Protein AF-A0A957BTL0-F1 (afdb_monomer)

Foldseek 3Di:
DDPVPCVVLVNDDQPPLLVVLVVCVVVPDDPVRVCVVPVVDDPVSNVVSVVVVVVNVVSVVVVVVVVVVVVVVVVQVVLCVQQVCEPPDQDPVLVVVLVVCVVVVHDLVVNCNVNSYQSLVSLVVCVVVVVDDPVRSVVCCVSVPPPPDDDD

Mean predicted aligned error: 8.82 Å

Secondary structure (DSSP, 8-state):
--TTTTGGGT-PPPPHHHHHHHHHHHTT--HHHHHHH-TT--HHHHHHHHHHHHHHHHHHHHHHHHHHHHHHHHHHHHHHHH-TTTTSPPPHHHHHHHHHHHHTT--HHHHHHHHTS-HHHHHHHHHHTTSS-HHHHHHTGGGTTTS--S--

Structure (mmCIF, N/CA/C/O backbone):
data_AF-A0A957BTL0-F1
#
_entry.id   AF-A0A957BTL0-F1
#
loop_
_atom_site.group_PDB
_atom_site.id
_atom_site.type_symbol
_atom_site.label_atom_id
_atom_site.label_alt_id
_atom_site.label_comp_id
_atom_site.label_asym_id
_atom_site.label_entity_id
_atom_site.label_seq_id
_atom_site.pdbx_PDB_ins_code
_atom_site.Cartn_x
_atom_site.Cartn_y
_atom_site.Cartn_z
_atom_site.occupancy
_atom_site.B_iso_or_equiv
_atom_site.auth_seq_id
_atom_site.auth_comp_id
_atom_site.auth_asym_id
_atom_site.auth_atom_id
_atom_site.pdbx_PDB_model_num
ATOM 1 N N . MET A 1 1 ? 2.524 18.532 -16.995 1.00 48.28 1 MET A N 1
ATOM 2 C CA . MET A 1 1 ? 3.672 18.206 -16.119 1.00 48.28 1 MET A CA 1
ATOM 3 C C . MET A 1 1 ? 4.893 18.892 -16.711 1.00 48.28 1 MET A C 1
ATOM 5 O O . MET A 1 1 ? 5.103 18.736 -17.908 1.00 48.28 1 MET A O 1
ATOM 9 N N . LYS A 1 2 ? 5.602 19.747 -15.968 1.00 53.59 2 LYS A N 1
ATOM 10 C CA . LYS A 1 2 ? 6.727 20.518 -16.529 1.00 53.59 2 LYS A CA 1
ATOM 11 C C . LYS A 1 2 ? 7.989 19.649 -16.534 1.00 53.59 2 LYS A C 1
ATOM 13 O O . LYS A 1 2 ? 8.149 18.781 -15.681 1.00 53.59 2 LYS A O 1
ATOM 18 N N . SER A 1 3 ? 8.929 19.919 -17.444 1.00 53.78 3 SER A N 1
ATOM 19 C CA . SER A 1 3 ? 10.235 19.232 -17.497 1.00 53.78 3 SER A CA 1
ATOM 20 C C . SER A 1 3 ? 11.098 19.425 -16.230 1.00 53.78 3 SER A C 1
ATOM 22 O O . SER A 1 3 ? 12.189 18.884 -16.124 1.00 53.78 3 SER A O 1
ATOM 24 N N . SER A 1 4 ? 10.654 20.218 -15.259 1.00 57.31 4 SER A N 1
ATOM 25 C CA . SER A 1 4 ? 11.304 20.382 -13.956 1.00 57.31 4 SER A CA 1
ATOM 26 C C . SER A 1 4 ? 10.897 19.320 -12.932 1.00 57.31 4 SER A C 1
ATOM 28 O O . SER A 1 4 ? 11.546 19.189 -11.895 1.00 57.31 4 SER A O 1
ATOM 30 N N . ASP A 1 5 ? 9.800 18.603 -13.179 1.00 65.75 5 ASP A N 1
ATOM 31 C CA . ASP A 1 5 ? 9.125 17.822 -12.141 1.00 65.75 5 ASP A CA 1
ATOM 32 C C . ASP A 1 5 ? 9.721 16.412 -11.999 1.00 65.75 5 ASP A C 1
ATOM 34 O O . ASP A 1 5 ? 9.711 15.847 -10.909 1.00 65.75 5 ASP A O 1
ATOM 38 N N . TRP A 1 6 ? 10.327 15.876 -13.063 1.00 63.94 6 TRP A N 1
ATOM 39 C CA . TRP A 1 6 ? 10.971 14.557 -13.065 1.00 63.94 6 TRP A CA 1
ATOM 40 C C . TRP A 1 6 ? 12.305 14.529 -12.301 1.00 63.94 6 TRP A C 1
ATOM 42 O O . TRP A 1 6 ? 12.579 13.560 -11.594 1.00 63.94 6 TRP A O 1
ATOM 52 N N . ARG A 1 7 ? 13.072 15.634 -12.317 1.00 63.34 7 ARG A N 1
ATOM 53 C CA . ARG A 1 7 ? 14.325 15.773 -11.541 1.00 63.34 7 ARG A CA 1
ATOM 54 C C . ARG A 1 7 ? 14.097 15.637 -10.042 1.00 63.34 7 ARG A C 1
ATOM 56 O O . ARG A 1 7 ? 14.888 15.020 -9.341 1.00 63.34 7 ARG A O 1
ATOM 63 N N . LYS A 1 8 ? 12.980 16.175 -9.545 1.00 66.81 8 LYS A N 1
ATOM 64 C CA . LYS A 1 8 ? 12.604 16.090 -8.124 1.00 66.81 8 LYS A CA 1
ATOM 65 C C . LYS A 1 8 ? 12.270 14.665 -7.681 1.00 66.81 8 LYS A C 1
ATOM 67 O O . LYS A 1 8 ? 12.294 14.386 -6.490 1.00 66.81 8 LYS A O 1
ATOM 72 N N . LEU A 1 9 ? 11.956 13.785 -8.631 1.00 65.00 9 LEU A N 1
ATOM 73 C CA . LEU A 1 9 ? 11.649 12.375 -8.399 1.00 65.00 9 LEU A CA 1
ATOM 74 C C . LEU A 1 9 ? 12.854 11.460 -8.676 1.00 65.00 9 LEU A C 1
ATOM 76 O O . LEU A 1 9 ? 12.703 10.244 -8.632 1.00 65.00 9 LEU A O 1
ATOM 80 N N . GLY A 1 10 ? 14.033 12.018 -8.992 1.00 66.75 10 GLY A N 1
ATOM 81 C CA . GLY A 1 10 ? 15.222 11.237 -9.360 1.00 66.75 10 GLY A CA 1
ATOM 82 C C . GLY A 1 10 ? 15.060 10.438 -10.661 1.00 66.75 10 GLY A C 1
ATOM 83 O O . GLY A 1 10 ? 15.827 9.511 -10.927 1.00 66.75 10 GLY A O 1
ATOM 84 N N . LEU A 1 11 ? 14.047 10.774 -11.462 1.00 69.69 11 LEU A N 1
ATOM 85 C CA . LEU A 1 11 ? 13.773 10.157 -12.751 1.00 69.69 11 LEU A CA 1
ATOM 86 C C . LEU A 1 11 ? 14.417 11.013 -13.834 1.00 69.69 11 LEU A C 1
ATOM 88 O O . LEU A 1 11 ? 13.775 11.897 -14.391 1.00 69.69 11 LEU A O 1
ATOM 92 N N . GLU A 1 12 ? 15.691 10.772 -14.118 1.00 76.00 12 GLU A N 1
ATOM 93 C CA . GLU A 1 12 ? 16.321 11.359 -15.299 1.00 76.00 12 GLU A CA 1
ATOM 94 C C . GLU A 1 12 ? 15.679 10.765 -16.566 1.00 76.00 12 GLU A C 1
ATOM 96 O O . GLU A 1 12 ? 15.410 9.557 -16.609 1.00 76.00 12 GLU A O 1
ATOM 101 N N . PRO A 1 13 ? 15.400 11.578 -17.600 1.00 80.50 13 PRO A N 1
ATOM 102 C CA . PRO A 1 13 ? 14.915 11.071 -18.867 1.00 80.50 13 PRO A CA 1
ATOM 103 C C . PRO A 1 13 ? 15.952 10.114 -19.442 1.00 80.50 13 PRO A C 1
ATOM 105 O O . PRO A 1 13 ? 17.161 10.323 -19.311 1.00 80.50 13 PRO A O 1
ATOM 108 N N . LEU A 1 14 ? 15.469 9.070 -20.113 1.00 87.62 14 LEU A N 1
ATOM 109 C CA . LEU A 1 14 ? 16.355 8.183 -20.850 1.00 87.62 14 LEU A CA 1
ATOM 110 C C . LEU A 1 14 ? 17.181 9.004 -21.854 1.00 87.62 14 LEU A C 1
ATOM 112 O O . LEU A 1 14 ? 16.648 9.938 -22.465 1.00 87.62 14 LEU A O 1
ATOM 116 N N . PRO A 1 15 ? 18.461 8.654 -22.066 1.00 92.56 15 PRO A N 1
ATOM 117 C CA . PRO A 1 15 ? 19.281 9.276 -23.092 1.00 92.56 15 PRO A CA 1
ATOM 118 C C . PRO A 1 15 ? 18.578 9.265 -24.450 1.00 92.56 15 PRO A C 1
ATOM 120 O O . PRO A 1 15 ? 17.928 8.284 -24.818 1.00 92.56 15 PRO A O 1
ATOM 123 N N . SER A 1 16 ? 18.768 10.322 -25.243 1.00 92.19 16 SER A N 1
ATOM 124 C CA . SER A 1 16 ? 18.113 10.470 -26.552 1.00 92.19 16 SER A CA 1
ATOM 125 C C . SER A 1 16 ? 18.343 9.266 -27.475 1.00 92.19 16 SER A C 1
ATOM 127 O O . SER A 1 16 ? 17.440 8.874 -28.210 1.00 92.19 16 SER A O 1
ATOM 129 N N . LYS A 1 17 ? 19.526 8.637 -27.399 1.00 94.62 17 LYS A N 1
ATOM 130 C CA . LYS A 1 17 ? 19.861 7.410 -28.143 1.00 94.62 17 LYS A CA 1
ATOM 131 C C . LYS A 1 17 ? 18.995 6.221 -27.711 1.00 94.62 17 LYS A C 1
ATOM 133 O O . LYS A 1 17 ? 18.432 5.543 -28.563 1.00 94.62 17 LYS A O 1
ATOM 138 N N . THR A 1 18 ? 18.842 6.010 -26.405 1.00 95.56 18 THR A N 1
ATOM 139 C CA . THR A 1 18 ? 17.991 4.959 -25.826 1.00 95.56 18 THR A CA 1
ATOM 140 C C . THR A 1 18 ? 16.536 5.136 -26.249 1.00 95.56 18 THR A C 1
ATOM 142 O O . THR A 1 18 ? 15.916 4.184 -26.713 1.00 95.56 18 THR A O 1
ATOM 145 N N . LEU A 1 19 ? 16.005 6.362 -26.173 1.00 94.44 19 LEU A N 1
ATOM 146 C CA . LEU A 1 19 ? 14.642 6.666 -26.625 1.00 94.44 19 LEU A CA 1
ATOM 147 C C . LEU A 1 19 ? 14.450 6.390 -28.118 1.00 94.44 19 LEU A C 1
ATOM 149 O O . LEU A 1 19 ? 13.439 5.811 -28.508 1.00 94.44 19 LEU A O 1
ATOM 153 N N . ALA A 1 20 ? 15.417 6.784 -28.948 1.00 96.12 20 ALA A N 1
ATOM 154 C CA . ALA A 1 20 ? 15.344 6.563 -30.386 1.00 96.12 20 ALA A CA 1
ATOM 155 C C . ALA A 1 20 ? 15.369 5.066 -30.740 1.00 96.12 20 ALA A C 1
ATOM 157 O O . ALA A 1 20 ? 14.567 4.629 -31.561 1.00 96.12 20 ALA A O 1
ATOM 158 N N . ILE A 1 21 ? 16.224 4.275 -30.082 1.00 96.38 21 ILE A N 1
ATOM 159 C CA . ILE A 1 21 ? 16.263 2.815 -30.254 1.00 96.38 21 ILE A CA 1
ATOM 160 C C . ILE A 1 21 ? 14.932 2.182 -29.829 1.00 96.38 21 ILE A C 1
ATOM 162 O O . ILE A 1 21 ? 14.346 1.424 -30.597 1.00 96.38 21 ILE A O 1
ATOM 166 N N . MET A 1 22 ? 14.422 2.516 -28.639 1.00 96.56 22 MET A N 1
ATOM 167 C CA . MET A 1 22 ? 13.165 1.949 -28.131 1.00 96.56 22 MET A CA 1
ATOM 168 C C . MET A 1 22 ? 11.969 2.296 -29.010 1.00 96.56 22 MET A C 1
ATOM 170 O O . MET A 1 22 ? 11.083 1.466 -29.202 1.00 96.56 22 MET A O 1
ATOM 174 N N . ARG A 1 23 ? 11.964 3.501 -29.586 1.00 96.62 23 ARG A N 1
ATOM 175 C CA . ARG A 1 23 ? 10.937 3.915 -30.535 1.00 96.62 23 ARG A CA 1
ATOM 176 C C . ARG A 1 23 ? 10.950 3.049 -31.794 1.00 96.62 23 ARG A C 1
ATOM 178 O O . ARG A 1 23 ? 9.901 2.528 -32.152 1.00 96.62 23 ARG A O 1
ATOM 185 N N . LEU A 1 24 ? 12.114 2.836 -32.409 1.00 96.94 24 LEU A N 1
ATOM 186 C CA . LEU A 1 24 ? 12.221 1.973 -33.592 1.00 96.94 24 LEU A CA 1
ATOM 187 C C . LEU A 1 24 ? 11.773 0.537 -33.287 1.00 96.94 24 LEU A C 1
ATOM 189 O O . LEU A 1 24 ? 11.020 -0.044 -34.061 1.00 96.94 24 LEU A O 1
ATOM 193 N N . ILE A 1 25 ? 12.156 -0.007 -32.125 1.00 96.50 25 ILE A N 1
ATOM 194 C CA . ILE A 1 25 ? 11.686 -1.329 -31.683 1.00 96.50 25 ILE A CA 1
ATOM 195 C C . ILE A 1 25 ? 10.153 -1.348 -31.568 1.00 96.50 25 ILE A C 1
ATOM 197 O O . ILE A 1 25 ? 9.513 -2.272 -32.060 1.00 96.50 25 ILE A O 1
ATOM 201 N N . SER A 1 26 ? 9.543 -0.320 -30.964 1.00 96.88 26 SER A N 1
ATOM 202 C CA . SER A 1 26 ? 8.079 -0.229 -30.828 1.00 96.88 26 SER A CA 1
ATOM 203 C C . SER A 1 26 ? 7.339 -0.078 -32.162 1.00 96.88 26 SER A C 1
ATOM 205 O O . SER A 1 26 ? 6.184 -0.478 -32.271 1.00 96.88 26 SER A O 1
ATOM 207 N N . GLU A 1 27 ? 8.011 0.469 -33.176 1.00 97.19 27 GLU A N 1
ATOM 208 C CA . GLU A 1 27 ? 7.512 0.607 -34.548 1.00 97.19 27 GLU A CA 1
ATOM 209 C C . GLU A 1 27 ? 7.700 -0.689 -35.369 1.00 97.19 27 GLU A C 1
ATOM 211 O O . GLU A 1 27 ? 7.295 -0.749 -36.527 1.00 97.19 27 GLU A O 1
ATOM 216 N N . GLY A 1 28 ? 8.268 -1.742 -34.766 1.00 97.00 28 GLY A N 1
ATOM 217 C CA . GLY A 1 28 ? 8.413 -3.070 -35.364 1.00 97.00 28 GLY A CA 1
ATOM 218 C C . GLY A 1 28 ? 9.746 -3.317 -36.072 1.00 97.00 28 GLY A C 1
ATOM 219 O O . GLY A 1 28 ? 9.900 -4.359 -36.706 1.00 97.00 28 GLY A O 1
ATOM 220 N N . PHE A 1 29 ? 10.716 -2.402 -35.968 1.00 97.19 29 PHE A N 1
ATOM 221 C CA . PHE A 1 29 ? 12.037 -2.604 -36.562 1.00 97.19 29 PHE A CA 1
ATOM 222 C C . PHE A 1 29 ? 12.793 -3.721 -35.837 1.00 97.19 29 PHE A C 1
ATOM 224 O O . PHE A 1 29 ? 12.906 -3.722 -34.606 1.00 97.19 29 PHE A O 1
ATOM 231 N N . SER A 1 30 ? 13.376 -4.644 -36.606 1.00 97.00 30 SER A N 1
ATOM 232 C CA . SER A 1 30 ? 14.303 -5.634 -36.061 1.00 97.00 30 SER A CA 1
ATOM 233 C C . SER A 1 30 ? 15.645 -4.989 -35.699 1.00 97.00 30 SER A C 1
ATOM 235 O O . SER A 1 30 ? 15.981 -3.891 -36.147 1.00 97.00 30 SER A O 1
ATOM 237 N N . TYR A 1 31 ? 16.470 -5.681 -34.912 1.00 95.31 31 TYR A N 1
ATOM 238 C CA . TYR A 1 31 ? 17.792 -5.160 -34.544 1.00 95.31 31 TYR A CA 1
ATOM 239 C C . TYR A 1 31 ? 18.694 -4.958 -35.767 1.00 95.31 31 TYR A C 1
ATOM 241 O O . TYR A 1 31 ? 19.445 -3.986 -35.822 1.00 95.31 31 TYR A O 1
ATOM 249 N N . THR A 1 32 ? 18.576 -5.836 -36.765 1.00 95.88 32 THR A N 1
ATOM 250 C CA . THR A 1 32 ? 19.268 -5.695 -38.049 1.00 95.88 32 THR A CA 1
ATOM 251 C C . THR A 1 32 ? 18.801 -4.458 -38.808 1.00 95.88 32 THR A C 1
ATOM 253 O O . THR A 1 32 ? 19.643 -3.716 -39.307 1.00 95.88 32 THR A O 1
ATOM 256 N N . ASP A 1 33 ? 17.495 -4.170 -38.834 1.00 96.50 33 ASP A N 1
ATOM 257 C CA . ASP A 1 33 ? 16.968 -2.977 -39.511 1.00 96.50 33 ASP A CA 1
ATOM 258 C C . ASP A 1 33 ? 17.465 -1.695 -38.843 1.00 96.50 33 ASP A C 1
ATOM 260 O O . ASP A 1 33 ? 17.857 -0.749 -39.523 1.00 96.50 33 ASP A O 1
ATOM 264 N N . ILE A 1 34 ? 17.507 -1.678 -37.508 1.00 96.06 34 ILE A N 1
ATOM 265 C CA . ILE A 1 34 ? 17.992 -0.534 -36.726 1.00 96.06 34 ILE A CA 1
ATOM 266 C C . ILE A 1 34 ? 19.465 -0.246 -37.034 1.00 96.06 34 ILE A C 1
ATOM 268 O O . ILE A 1 34 ? 19.823 0.911 -37.257 1.00 96.06 34 ILE A O 1
ATOM 272 N N . ILE A 1 35 ? 20.312 -1.278 -37.068 1.00 96.19 35 ILE A N 1
ATOM 273 C CA . ILE A 1 35 ? 21.747 -1.131 -37.356 1.00 96.19 35 ILE A CA 1
ATOM 274 C C . ILE A 1 35 ? 21.967 -0.723 -38.815 1.00 96.19 35 ILE A C 1
ATOM 276 O O . ILE A 1 35 ? 22.775 0.160 -39.084 1.00 96.19 35 ILE A O 1
ATOM 280 N N . ASN A 1 36 ? 21.210 -1.287 -39.757 1.00 95.88 36 ASN A N 1
ATOM 281 C CA . ASN A 1 36 ? 21.298 -0.895 -41.165 1.00 95.88 36 ASN A CA 1
ATOM 282 C C . ASN A 1 36 ? 20.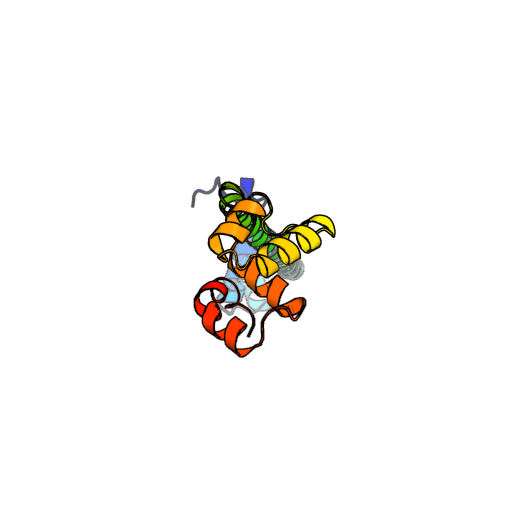850 0.560 -41.380 1.00 95.88 36 ASN A C 1
ATOM 284 O O . ASN A 1 36 ? 21.476 1.302 -42.134 1.00 95.88 36 ASN A O 1
ATOM 288 N N . TYR A 1 37 ? 19.792 0.990 -40.689 1.00 94.00 37 TYR A N 1
ATOM 289 C CA 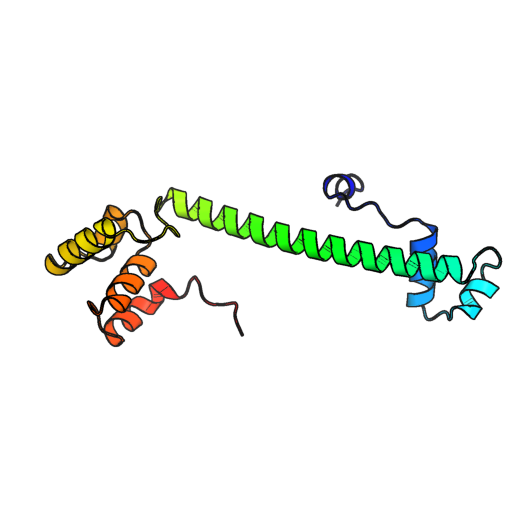. TYR A 1 37 ? 19.276 2.357 -40.753 1.00 94.00 37 TYR A CA 1
ATOM 290 C C . TYR A 1 37 ? 20.199 3.376 -40.057 1.00 94.00 37 TYR A C 1
ATOM 292 O O . TYR A 1 37 ? 20.286 4.537 -40.471 1.00 94.00 37 TYR A O 1
ATOM 300 N N . ARG A 1 38 ? 20.906 2.959 -38.998 1.00 93.81 38 ARG A N 1
ATOM 301 C CA . ARG A 1 38 ? 21.886 3.764 -38.249 1.00 93.81 38 ARG A CA 1
ATOM 302 C C . ARG A 1 38 ? 23.183 2.970 -38.034 1.00 93.81 38 ARG A C 1
ATOM 304 O O . ARG A 1 38 ? 23.389 2.454 -36.936 1.00 93.81 38 ARG A O 1
ATOM 311 N N . PRO A 1 39 ? 24.097 2.933 -39.024 1.00 93.31 39 PRO A N 1
ATOM 312 C CA . PRO A 1 39 ? 25.321 2.119 -38.959 1.00 93.31 39 PRO A CA 1
ATOM 313 C C . PRO A 1 39 ? 26.268 2.465 -37.804 1.00 93.31 39 PRO A C 1
ATOM 315 O O . PRO A 1 39 ? 27.096 1.654 -37.405 1.00 93.31 39 PRO A O 1
ATOM 318 N N . GLN A 1 40 ? 26.153 3.673 -37.246 1.00 95.19 40 GLN A N 1
ATOM 319 C CA . GLN A 1 40 ? 26.894 4.097 -36.058 1.00 95.19 40 GLN A CA 1
ATOM 320 C C . GLN A 1 40 ? 26.353 3.502 -34.746 1.00 95.19 40 GLN A C 1
ATOM 322 O O . GLN A 1 40 ? 26.908 3.760 -33.676 1.00 95.19 40 GLN A O 1
ATOM 327 N N . TRP A 1 41 ? 25.226 2.790 -34.786 1.00 96.38 41 TRP A N 1
ATOM 328 C CA . TRP A 1 41 ? 24.668 2.078 -33.644 1.00 96.38 41 TRP A CA 1
ATOM 329 C C . TRP A 1 41 ? 25.024 0.604 -33.723 1.00 96.38 41 TRP A C 1
ATOM 331 O O . TRP A 1 41 ? 25.062 -0.006 -34.786 1.00 96.38 41 TRP A O 1
ATOM 341 N N . THR A 1 42 ? 25.275 0.029 -32.558 1.00 97.19 42 THR A N 1
ATOM 342 C CA . THR A 1 42 ? 25.707 -1.356 -32.412 1.00 97.19 42 THR A CA 1
ATOM 343 C C . THR A 1 42 ? 24.664 -2.168 -31.653 1.00 97.19 42 THR A C 1
ATOM 345 O O . THR A 1 42 ? 23.826 -1.625 -30.931 1.00 97.19 42 THR A O 1
ATOM 348 N N . TYR A 1 43 ? 24.763 -3.496 -31.722 1.00 96.44 43 TYR A N 1
ATOM 349 C CA . TYR A 1 43 ? 23.992 -4.374 -30.837 1.00 96.44 43 TYR A CA 1
ATOM 350 C C . TYR A 1 43 ? 24.218 -4.056 -29.352 1.00 96.44 43 TYR A C 1
ATOM 352 O O . TYR A 1 43 ? 23.286 -4.160 -28.556 1.00 96.44 43 TYR A O 1
ATOM 360 N N . ALA A 1 44 ? 25.430 -3.628 -28.976 1.00 96.88 44 ALA A N 1
ATOM 361 C CA . ALA A 1 44 ? 25.726 -3.210 -27.610 1.00 96.88 44 ALA A CA 1
ATOM 362 C C . ALA A 1 44 ? 24.900 -1.982 -27.204 1.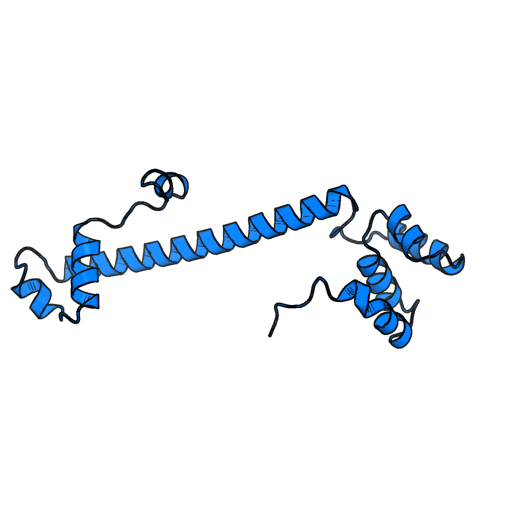00 96.88 44 ALA A C 1
ATOM 364 O O . ALA A 1 44 ? 24.406 -1.925 -26.084 1.00 96.88 44 ALA A O 1
ATOM 365 N N . ASP A 1 45 ? 24.675 -1.037 -28.116 1.00 96.56 45 ASP A N 1
ATOM 366 C CA . ASP A 1 45 ? 23.815 0.117 -27.851 1.00 96.56 45 ASP A CA 1
ATOM 367 C C . ASP A 1 45 ? 22.353 -0.273 -27.658 1.00 96.56 45 ASP A C 1
ATOM 369 O O . ASP A 1 45 ? 21.691 0.261 -26.771 1.00 96.56 45 ASP A O 1
ATOM 373 N N . ILE A 1 46 ? 21.858 -1.214 -28.467 1.00 96.19 46 ILE A N 1
ATOM 374 C CA . ILE A 1 46 ? 20.490 -1.730 -28.349 1.00 96.19 46 ILE A CA 1
ATOM 375 C C . ILE A 1 46 ? 20.310 -2.445 -27.008 1.00 96.19 46 ILE A C 1
ATOM 377 O O . ILE A 1 46 ? 19.334 -2.195 -26.298 1.00 96.19 46 ILE A O 1
ATOM 381 N N . ARG A 1 47 ? 21.283 -3.275 -26.616 1.00 97.38 47 ARG A N 1
ATOM 382 C CA . ARG A 1 47 ? 21.279 -3.947 -25.313 1.00 97.38 47 ARG A CA 1
ATOM 383 C C . ARG A 1 47 ? 21.326 -2.943 -24.161 1.00 97.38 47 ARG A C 1
ATOM 385 O O . ARG A 1 47 ? 20.475 -2.997 -23.281 1.00 97.38 47 ARG A O 1
ATOM 392 N N . ASN A 1 48 ? 22.255 -1.988 -24.203 1.00 96.75 48 ASN A N 1
ATOM 393 C CA . ASN A 1 48 ? 22.384 -0.951 -23.177 1.00 96.75 48 ASN A CA 1
ATOM 394 C C . ASN A 1 48 ? 21.107 -0.102 -23.071 1.00 96.75 48 ASN A C 1
ATOM 396 O O . ASN A 1 48 ? 20.717 0.296 -21.975 1.00 96.75 48 ASN A O 1
ATOM 400 N N . ALA A 1 49 ? 20.440 0.174 -24.195 1.00 96.19 49 ALA A N 1
ATOM 401 C CA . ALA A 1 49 ? 19.152 0.851 -24.199 1.00 96.19 49 ALA A CA 1
ATOM 402 C C . ALA A 1 49 ? 18.091 0.024 -23.452 1.00 96.19 49 ALA A C 1
ATOM 404 O O . ALA A 1 49 ? 17.365 0.573 -22.624 1.00 96.19 49 ALA A O 1
ATOM 405 N N . ALA A 1 50 ? 18.012 -1.286 -23.708 1.00 95.94 50 ALA A N 1
ATOM 406 C CA . ALA A 1 50 ? 17.064 -2.174 -23.032 1.00 95.94 50 ALA A CA 1
ATOM 407 C C . ALA A 1 50 ? 17.339 -2.266 -21.522 1.00 95.94 50 ALA A C 1
ATOM 409 O O . ALA A 1 50 ? 16.416 -2.136 -20.719 1.00 95.94 50 ALA A O 1
ATOM 410 N N . GLU A 1 51 ? 18.607 -2.402 -21.128 1.00 95.56 51 GLU A N 1
ATOM 411 C CA . GLU A 1 51 ? 19.030 -2.405 -19.721 1.00 95.56 51 GLU A CA 1
ATOM 412 C C . GLU A 1 51 ? 18.601 -1.115 -19.000 1.00 95.56 51 GLU A C 1
ATOM 414 O O . GLU A 1 51 ? 18.033 -1.165 -17.909 1.00 95.56 51 GLU A O 1
ATOM 419 N N . GLN A 1 52 ? 18.785 0.049 -19.630 1.00 93.81 52 GLN A N 1
ATOM 420 C CA . GLN A 1 52 ? 18.354 1.329 -19.058 1.00 93.81 52 GLN A CA 1
ATOM 421 C C . GLN A 1 52 ? 16.835 1.414 -18.864 1.00 93.81 52 GLN A C 1
ATOM 423 O O . GLN A 1 52 ? 16.376 1.979 -17.869 1.00 93.81 52 GLN A O 1
ATOM 428 N N . VAL A 1 53 ? 16.047 0.853 -19.786 1.00 93.81 53 VAL A N 1
ATOM 429 C CA . VAL A 1 53 ? 14.581 0.807 -19.661 1.00 93.81 53 VAL A CA 1
ATOM 430 C C . VAL A 1 53 ? 14.153 -0.090 -18.502 1.00 93.81 53 VAL A C 1
ATOM 432 O O . VAL A 1 53 ? 13.256 0.292 -17.751 1.00 93.81 53 VAL A O 1
ATOM 435 N N . ILE A 1 54 ? 14.806 -1.239 -18.314 1.00 94.12 54 ILE A N 1
ATOM 436 C CA . ILE A 1 54 ? 14.530 -2.142 -17.185 1.00 94.12 54 ILE A CA 1
ATOM 437 C C . ILE A 1 54 ? 14.786 -1.420 -15.859 1.00 94.12 54 ILE A C 1
ATOM 439 O O . ILE A 1 54 ? 13.889 -1.349 -15.019 1.00 94.12 54 ILE A O 1
ATOM 443 N N . VAL A 1 55 ? 15.959 -0.795 -15.711 1.00 91.50 55 VAL A N 1
ATOM 444 C CA . VAL A 1 55 ? 16.312 -0.026 -14.505 1.00 91.50 55 VAL A CA 1
ATOM 445 C C . VAL A 1 55 ? 15.311 1.105 -14.250 1.00 91.50 55 VAL A C 1
ATOM 447 O O . VAL A 1 55 ? 14.913 1.351 -13.110 1.00 91.50 55 VAL A O 1
ATOM 450 N N . LEU A 1 56 ? 14.872 1.807 -15.299 1.00 90.12 56 LEU A N 1
ATOM 451 C CA . LEU A 1 56 ? 13.858 2.850 -15.163 1.00 90.12 56 LEU A CA 1
ATOM 452 C C . LEU A 1 56 ? 12.515 2.281 -14.681 1.00 90.12 56 LEU A C 1
ATOM 454 O O . LEU A 1 56 ? 11.882 2.876 -13.808 1.00 90.12 56 LEU A O 1
ATOM 458 N N . ASN A 1 57 ? 12.087 1.137 -15.215 1.00 91.62 57 ASN A N 1
ATOM 459 C CA . ASN A 1 57 ? 10.840 0.489 -14.817 1.00 91.62 57 ASN A CA 1
ATOM 460 C C . ASN A 1 57 ? 10.858 0.066 -13.338 1.00 91.62 57 ASN A C 1
ATOM 462 O O . ASN A 1 57 ? 9.894 0.311 -12.612 1.00 91.62 57 ASN A O 1
ATOM 466 N N . GLU A 1 58 ? 11.974 -0.488 -12.862 1.00 91.75 58 GLU A N 1
ATOM 467 C CA . GLU A 1 58 ? 12.162 -0.831 -11.446 1.00 91.75 58 GLU A CA 1
ATOM 468 C C . GLU A 1 58 ? 12.076 0.405 -10.539 1.00 91.75 58 GLU A C 1
ATOM 470 O O . GLU A 1 58 ? 11.396 0.389 -9.509 1.00 91.75 58 GLU A O 1
ATOM 475 N N . ARG A 1 59 ? 12.696 1.521 -10.947 1.00 89.75 59 ARG A N 1
ATOM 476 C CA . ARG A 1 59 ? 12.593 2.797 -10.219 1.00 89.75 59 ARG A CA 1
ATOM 477 C C . ARG A 1 59 ? 11.161 3.317 -10.177 1.00 89.75 59 ARG A C 1
ATOM 479 O O . ARG A 1 59 ? 10.704 3.749 -9.120 1.00 89.75 59 ARG A O 1
ATOM 486 N N . ILE A 1 60 ? 10.443 3.260 -11.299 1.00 89.06 60 ILE A N 1
ATOM 487 C CA . ILE A 1 60 ? 9.033 3.664 -11.361 1.00 89.06 60 ILE A CA 1
ATOM 488 C C . ILE A 1 60 ? 8.196 2.818 -10.397 1.00 89.06 60 ILE A C 1
ATOM 490 O O . ILE A 1 60 ? 7.415 3.382 -9.630 1.00 89.06 60 ILE A O 1
ATOM 494 N N . ALA A 1 61 ? 8.390 1.497 -10.378 1.00 90.06 61 ALA A N 1
ATOM 495 C CA . ALA A 1 61 ? 7.690 0.607 -9.456 1.00 90.06 61 ALA A CA 1
ATOM 496 C C . ALA A 1 61 ? 7.963 0.964 -7.981 1.00 90.06 61 ALA A C 1
ATOM 498 O O . ALA A 1 61 ? 7.026 1.040 -7.181 1.00 90.06 61 ALA A O 1
ATOM 499 N N . SER A 1 62 ? 9.216 1.267 -7.622 1.00 90.19 62 SER A N 1
ATOM 500 C CA . SER A 1 62 ? 9.570 1.721 -6.268 1.00 90.19 62 SER A CA 1
ATOM 501 C C . SER A 1 62 ? 8.872 3.034 -5.900 1.00 90.19 62 SER A C 1
ATOM 503 O O . SER A 1 62 ? 8.254 3.136 -4.841 1.00 90.19 62 SER A O 1
ATOM 505 N N . ILE A 1 63 ? 8.904 4.030 -6.789 1.00 90.25 63 ILE A N 1
ATOM 506 C CA . ILE A 1 63 ? 8.253 5.329 -6.555 1.00 90.25 63 ILE A CA 1
ATOM 507 C C . ILE A 1 63 ? 6.740 5.155 -6.394 1.00 90.25 63 ILE A C 1
ATOM 509 O O . ILE A 1 63 ? 6.129 5.776 -5.525 1.00 90.25 63 ILE A O 1
ATOM 513 N N . GLN A 1 64 ? 6.117 4.295 -7.201 1.00 89.31 64 GLN A N 1
ATOM 514 C CA . GLN A 1 64 ? 4.693 3.989 -7.075 1.00 89.31 64 GLN A CA 1
ATOM 515 C C . GLN A 1 64 ? 4.368 3.365 -5.713 1.00 89.31 64 GLN A C 1
ATOM 517 O O . GLN A 1 64 ? 3.388 3.769 -5.078 1.00 89.31 64 GLN A O 1
ATOM 522 N N . ALA A 1 65 ? 5.198 2.438 -5.228 1.00 91.44 65 ALA A N 1
ATOM 523 C CA . ALA A 1 65 ? 5.042 1.857 -3.898 1.00 91.44 65 ALA A CA 1
ATOM 524 C C . ALA A 1 65 ? 5.137 2.926 -2.793 1.00 91.44 65 ALA A C 1
ATOM 526 O O . ALA A 1 65 ? 4.297 2.959 -1.885 1.00 91.44 65 ALA A O 1
ATOM 527 N N . ASP A 1 66 ? 6.091 3.852 -2.905 1.00 91.56 66 ASP A N 1
ATOM 528 C CA . ASP A 1 66 ? 6.255 4.953 -1.953 1.00 91.56 66 ASP A CA 1
ATOM 529 C C . ASP A 1 66 ? 5.081 5.937 -1.982 1.00 91.56 66 ASP A C 1
ATOM 531 O O . ASP A 1 66 ? 4.576 6.323 -0.925 1.00 91.56 66 ASP A O 1
ATOM 535 N N . ILE A 1 67 ? 4.570 6.293 -3.164 1.00 90.62 67 ILE A N 1
ATOM 536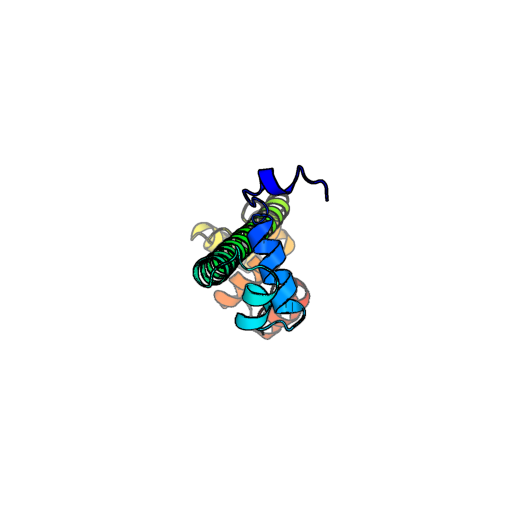 C CA . ILE A 1 67 ? 3.378 7.143 -3.306 1.00 90.62 67 ILE A CA 1
ATOM 537 C C . ILE A 1 67 ? 2.183 6.513 -2.584 1.00 90.62 67 ILE A C 1
ATOM 539 O O . ILE A 1 67 ? 1.483 7.193 -1.824 1.00 90.62 67 ILE A O 1
ATOM 543 N N . VAL A 1 68 ? 1.957 5.211 -2.782 1.00 92.25 68 VAL A N 1
ATOM 544 C CA . VAL A 1 68 ? 0.872 4.477 -2.114 1.00 92.25 68 VAL A CA 1
ATOM 545 C C . VAL A 1 68 ? 1.070 4.485 -0.597 1.00 92.25 68 VAL A C 1
ATOM 547 O O . VAL A 1 68 ? 0.121 4.759 0.146 1.00 92.25 68 VAL A O 1
ATOM 550 N N . ARG A 1 69 ? 2.297 4.244 -0.120 1.00 93.06 69 ARG A N 1
ATOM 551 C CA . ARG A 1 69 ? 2.630 4.272 1.310 1.00 93.06 69 ARG A CA 1
ATOM 552 C C . ARG A 1 69 ? 2.376 5.647 1.927 1.00 93.06 69 ARG A C 1
ATOM 554 O O . ARG A 1 69 ? 1.708 5.729 2.957 1.00 93.06 69 ARG A O 1
ATOM 561 N N . VAL A 1 70 ? 2.866 6.717 1.301 1.00 93.88 70 VAL A N 1
ATOM 562 C CA . VAL A 1 70 ? 2.704 8.100 1.777 1.00 93.88 70 VAL A CA 1
ATOM 563 C C . VAL A 1 70 ? 1.233 8.499 1.797 1.00 93.88 70 VAL A C 1
ATOM 565 O O . VAL A 1 70 ? 0.768 9.083 2.775 1.00 93.88 70 VAL A O 1
ATOM 568 N N . ARG A 1 71 ? 0.468 8.150 0.757 1.00 93.94 71 ARG A N 1
ATOM 569 C CA . ARG A 1 71 ? -0.976 8.404 0.723 1.00 93.94 71 ARG A CA 1
ATOM 570 C C . ARG A 1 71 ? -1.688 7.716 1.886 1.00 93.94 71 ARG A C 1
ATOM 572 O O . ARG A 1 71 ? -2.419 8.373 2.622 1.00 93.94 71 ARG A O 1
ATOM 579 N N . LYS A 1 72 ? -1.435 6.421 2.088 1.00 93.00 72 LYS A N 1
ATOM 580 C CA . LYS A 1 72 ? -2.017 5.656 3.198 1.00 93.00 72 LYS A CA 1
ATOM 581 C C . LYS A 1 72 ? -1.646 6.254 4.556 1.00 93.00 72 LYS A C 1
ATOM 583 O O . LYS A 1 72 ? -2.488 6.324 5.447 1.00 93.00 72 LYS A O 1
ATOM 588 N N . GLN A 1 73 ? -0.403 6.704 4.716 1.00 94.06 73 GLN A N 1
ATOM 589 C CA . GLN A 1 73 ? 0.054 7.355 5.940 1.00 94.06 73 GLN A CA 1
ATOM 590 C C . GLN A 1 73 ? -0.704 8.667 6.200 1.00 94.06 73 GLN A C 1
ATOM 592 O O . GLN A 1 73 ? -1.213 8.857 7.303 1.00 94.06 73 GLN A O 1
ATOM 597 N N . LYS A 1 74 ? -0.887 9.511 5.177 1.00 94.81 74 LYS A N 1
ATOM 598 C CA . LYS A 1 74 ? -1.701 10.736 5.275 1.00 94.81 74 LYS A CA 1
ATOM 599 C C . LYS A 1 74 ? -3.159 10.445 5.633 1.00 94.81 74 LYS A C 1
ATOM 601 O O . LYS A 1 74 ? -3.747 11.154 6.444 1.00 94.81 74 LYS A O 1
ATOM 606 N N . GLU A 1 75 ? -3.746 9.390 5.070 1.00 93.19 75 GLU A N 1
ATOM 607 C CA . GLU A 1 75 ? -5.106 8.955 5.418 1.00 93.19 75 GLU A CA 1
ATOM 608 C C . GLU A 1 75 ? -5.201 8.525 6.895 1.00 93.19 75 GLU A C 1
ATOM 610 O O . GLU A 1 75 ? -6.142 8.901 7.598 1.00 93.19 75 GLU A O 1
ATOM 615 N N . ILE A 1 76 ? -4.206 7.784 7.398 1.00 92.69 76 ILE A N 1
ATOM 616 C CA . ILE A 1 76 ? -4.109 7.403 8.816 1.00 92.69 76 ILE A CA 1
ATOM 617 C C . ILE A 1 76 ? -3.959 8.640 9.709 1.00 92.69 76 ILE A C 1
ATOM 619 O O . ILE A 1 76 ? -4.626 8.727 10.741 1.00 92.69 76 ILE A O 1
ATOM 623 N N . GLU A 1 77 ? -3.116 9.597 9.331 1.00 94.81 77 GLU A N 1
ATOM 624 C CA . GLU A 1 77 ? -2.903 10.843 10.075 1.00 94.81 77 GLU A CA 1
ATOM 625 C C . GLU A 1 77 ? -4.174 11.690 10.143 1.00 94.81 77 GLU A C 1
ATOM 627 O O . GLU A 1 77 ? -4.567 12.110 11.231 1.00 94.81 77 GLU A O 1
ATOM 632 N N . ALA A 1 78 ? -4.891 11.839 9.027 1.00 94.75 78 ALA A N 1
ATOM 633 C CA . ALA A 1 78 ? -6.184 12.520 8.996 1.00 94.75 78 ALA A CA 1
ATOM 634 C C . ALA A 1 78 ? -7.208 11.851 9.930 1.00 94.75 78 ALA A C 1
ATOM 636 O O . ALA A 1 78 ? -7.955 12.519 10.644 1.00 94.75 78 ALA A O 1
ATOM 637 N N . ILE A 1 79 ? -7.215 10.516 9.991 1.00 93.50 79 ILE A N 1
ATOM 638 C CA . ILE A 1 79 ? -8.050 9.769 10.938 1.00 93.50 79 ILE A CA 1
ATOM 639 C C . ILE A 1 79 ? -7.623 10.030 12.389 1.00 93.50 79 ILE A C 1
ATOM 641 O O . ILE A 1 79 ? -8.487 10.138 13.266 1.00 93.50 79 ILE A O 1
ATOM 645 N N . ARG A 1 80 ? -6.315 10.126 12.653 1.00 95.56 80 ARG A N 1
ATOM 646 C CA . ARG A 1 80 ? -5.764 10.355 13.994 1.00 95.56 80 ARG A CA 1
ATOM 647 C C . ARG A 1 80 ? -6.092 11.733 14.561 1.00 95.56 80 ARG A C 1
ATOM 649 O O . ARG A 1 80 ? -6.170 11.841 15.778 1.00 95.56 80 ARG A O 1
ATOM 656 N N . VAL A 1 81 ? -6.398 12.727 13.724 1.00 94.50 81 VAL A N 1
ATOM 657 C CA . VAL A 1 81 ? -6.934 14.024 14.185 1.00 94.50 81 VAL A CA 1
ATOM 658 C C . VAL A 1 81 ? -8.195 13.826 15.034 1.00 94.50 81 VAL A C 1
ATOM 660 O O . VAL A 1 81 ? -8.314 14.391 16.116 1.00 94.50 81 VAL A O 1
ATOM 663 N N . LYS A 1 82 ? -9.128 12.979 14.577 1.00 92.88 82 LYS A N 1
ATOM 664 C CA . LYS A 1 82 ? -10.378 12.689 15.305 1.00 92.88 82 LYS A CA 1
ATOM 665 C C . LYS A 1 82 ? -10.232 11.543 16.308 1.00 92.88 82 LYS A C 1
ATOM 667 O O . LYS A 1 82 ? -10.884 11.539 17.350 1.00 92.88 82 LYS A O 1
ATOM 672 N N . TYR A 1 83 ? -9.396 10.559 15.992 1.00 94.56 83 TYR A N 1
ATOM 673 C CA . TYR A 1 83 ? -9.189 9.361 16.803 1.00 94.56 83 TYR A CA 1
ATOM 674 C C . TYR A 1 83 ? -7.692 9.146 17.059 1.00 94.56 83 TYR A C 1
ATOM 676 O O . TYR A 1 83 ? -7.082 8.313 16.382 1.00 94.56 83 TYR A O 1
ATOM 684 N N . PRO A 1 84 ? -7.085 9.860 18.027 1.00 95.50 84 PRO A N 1
ATOM 685 C CA . PRO A 1 84 ? -5.639 9.825 18.276 1.00 95.50 84 PRO A CA 1
ATOM 686 C C . PRO A 1 84 ? -5.031 8.427 18.426 1.00 95.50 84 PRO A C 1
ATOM 688 O O . PRO A 1 84 ? -3.874 8.207 18.077 1.00 95.50 84 PRO A O 1
ATOM 691 N N . ARG A 1 85 ? -5.818 7.449 18.893 1.00 95.06 85 ARG A N 1
ATOM 692 C CA . ARG A 1 85 ? -5.385 6.058 19.102 1.00 95.06 85 ARG A CA 1
ATOM 693 C C . ARG A 1 85 ? -5.836 5.121 17.974 1.00 95.06 85 ARG A C 1
ATOM 695 O O . ARG A 1 85 ? -5.902 3.902 18.137 1.00 95.06 85 ARG A O 1
ATOM 702 N N . ALA A 1 86 ? -6.179 5.653 16.803 1.00 92.62 86 ALA A N 1
ATOM 703 C CA . ALA A 1 86 ? -6.477 4.842 15.628 1.00 92.62 86 ALA A CA 1
ATOM 704 C C . ALA A 1 86 ? -5.224 4.117 15.107 1.00 92.62 86 ALA A C 1
ATOM 706 O O . ALA A 1 86 ? -4.131 4.687 15.032 1.00 92.62 86 ALA A O 1
ATOM 707 N N . TYR A 1 87 ? -5.415 2.853 14.712 1.00 90.62 87 TYR A N 1
ATOM 708 C CA . TYR A 1 87 ? -4.374 1.952 14.195 1.00 90.62 87 TYR A CA 1
ATOM 709 C C . TYR A 1 87 ? -3.202 1.683 15.155 1.00 90.62 87 TYR A C 1
ATOM 711 O O . TYR A 1 87 ? -2.172 1.175 14.727 1.00 90.62 87 TYR A O 1
ATOM 719 N N . THR A 1 88 ? -3.336 2.005 16.443 1.00 94.19 88 THR A N 1
ATOM 720 C CA . THR A 1 88 ? -2.384 1.579 17.478 1.00 94.19 88 THR A CA 1
ATOM 721 C C . THR A 1 88 ? -2.801 0.231 18.067 1.00 94.19 88 THR A C 1
ATOM 723 O O . THR A 1 88 ? -3.986 -0.118 18.045 1.00 94.19 88 THR A O 1
ATOM 726 N N . SER A 1 89 ? -1.854 -0.522 18.624 1.00 95.06 89 SER A N 1
ATOM 727 C CA . SER A 1 89 ? -2.148 -1.768 19.343 1.00 95.06 89 SER A CA 1
ATOM 728 C C . SER A 1 89 ? -3.063 -1.514 20.543 1.00 95.06 89 SER A C 1
ATOM 730 O O . SER A 1 89 ? -2.997 -0.450 21.160 1.00 95.06 89 SER A O 1
ATOM 732 N N . TRP A 1 90 ? -3.949 -2.465 20.847 1.00 96.31 90 TRP A N 1
ATOM 733 C CA . TRP A 1 90 ? -4.758 -2.448 22.070 1.00 96.31 90 TRP A CA 1
ATOM 734 C C . TRP A 1 90 ? -3.875 -2.834 23.252 1.00 96.31 90 TRP A C 1
ATOM 736 O O . TRP A 1 90 ? -3.161 -3.829 23.167 1.00 96.31 90 TRP A O 1
ATOM 746 N N . THR A 1 91 ? -3.912 -2.048 24.322 1.00 96.62 91 THR A N 1
ATOM 747 C CA . THR A 1 91 ? -3.220 -2.373 25.576 1.00 96.62 91 THR A CA 1
ATOM 748 C C . THR A 1 91 ? -4.143 -3.153 26.510 1.00 96.62 91 THR A C 1
ATOM 750 O O . THR A 1 91 ? -5.362 -3.131 26.341 1.00 96.62 91 THR A O 1
ATOM 753 N N . GLU A 1 92 ? -3.578 -3.797 27.532 1.00 96.44 92 GLU A N 1
ATOM 754 C CA . GLU A 1 92 ? -4.371 -4.447 28.587 1.00 96.44 92 GLU A CA 1
ATOM 755 C C . GLU A 1 92 ? -5.300 -3.464 29.306 1.00 96.44 92 GLU A C 1
ATOM 757 O O . GLU A 1 92 ? -6.444 -3.791 29.610 1.00 96.44 92 GLU A O 1
ATOM 762 N N . GLU A 1 93 ? -4.855 -2.221 29.496 1.00 96.62 93 GLU A N 1
ATOM 763 C CA . GLU A 1 93 ? -5.701 -1.168 30.058 1.00 96.62 93 GLU A CA 1
ATOM 764 C C . GLU A 1 93 ? -6.878 -0.820 29.136 1.00 96.62 93 GLU A C 1
ATOM 766 O O . GLU A 1 93 ? -8.013 -0.742 29.598 1.00 96.62 93 GLU A O 1
ATOM 771 N N . ASP A 1 94 ? -6.651 -0.700 27.819 1.00 96.56 94 ASP A N 1
ATOM 772 C CA . ASP A 1 94 ? -7.744 -0.464 26.865 1.00 96.56 94 ASP A CA 1
ATOM 773 C C . ASP A 1 94 ? -8.790 -1.576 26.926 1.00 96.56 94 ASP A C 1
ATOM 775 O O . ASP A 1 94 ? -9.986 -1.323 26.782 1.00 96.56 94 ASP A O 1
ATOM 779 N N . ILE A 1 95 ? -8.326 -2.815 27.094 1.00 97.00 95 ILE A N 1
ATOM 780 C CA . ILE A 1 95 ? -9.175 -3.998 27.178 1.00 97.00 95 ILE A CA 1
ATOM 781 C C . ILE A 1 95 ? -10.000 -3.957 28.465 1.00 97.00 95 ILE A C 1
ATOM 783 O O . ILE A 1 95 ? -11.218 -4.116 28.387 1.00 97.00 95 ILE A O 1
ATOM 787 N N . ARG A 1 96 ? -9.377 -3.678 29.620 1.00 97.56 96 ARG A N 1
ATOM 788 C CA . ARG A 1 96 ? -10.077 -3.526 30.907 1.00 97.56 96 ARG A CA 1
ATOM 789 C C . ARG A 1 96 ? -11.161 -2.456 30.841 1.00 97.56 96 ARG A C 1
ATOM 791 O O . ARG A 1 96 ? -12.315 -2.736 31.162 1.00 97.56 96 ARG A O 1
ATOM 798 N N . VAL A 1 97 ? -10.815 -1.263 30.357 1.00 97.25 97 VAL A N 1
ATOM 799 C CA . VAL A 1 97 ? -11.762 -0.150 30.205 1.00 97.25 97 VAL A CA 1
ATOM 800 C C . VAL A 1 97 ? -12.894 -0.522 29.250 1.00 97.25 97 VAL A C 1
ATOM 802 O O . VAL A 1 97 ? -14.059 -0.263 29.540 1.00 97.25 97 VAL A O 1
ATOM 805 N N . LEU A 1 98 ? -12.592 -1.177 28.125 1.00 97.25 98 LEU A N 1
ATOM 806 C CA . LEU A 1 98 ? -13.617 -1.594 27.171 1.00 97.25 98 LEU A CA 1
ATOM 807 C C . LEU A 1 98 ? -14.593 -2.621 27.768 1.00 97.25 98 LEU A C 1
ATOM 809 O O . LEU A 1 98 ? -15.797 -2.519 27.526 1.00 97.25 98 LEU A O 1
ATOM 813 N N . ILE A 1 99 ? -14.096 -3.587 28.547 1.00 97.25 99 ILE A N 1
ATOM 814 C CA . ILE A 1 99 ? -14.930 -4.570 29.258 1.00 97.25 99 ILE A CA 1
ATOM 815 C C . ILE A 1 99 ? -15.842 -3.858 30.262 1.00 97.25 99 ILE A C 1
ATOM 817 O O . ILE A 1 99 ? -17.049 -4.096 30.253 1.00 97.25 99 ILE A O 1
ATOM 821 N N . GLN A 1 100 ? -15.287 -2.946 31.063 1.00 97.56 100 GLN A N 1
ATOM 822 C CA . GLN A 1 100 ? -16.036 -2.168 32.052 1.00 97.56 100 GLN A CA 1
ATOM 823 C C . GLN A 1 100 ? -17.135 -1.318 31.396 1.00 97.56 100 GLN A C 1
ATOM 825 O O . GLN A 1 100 ? -18.305 -1.402 31.753 1.00 97.56 100 GLN A O 1
ATOM 830 N N . MET A 1 101 ? -16.807 -0.551 30.356 1.00 97.25 101 MET A N 1
ATOM 831 C CA . MET A 1 101 ? -17.813 0.243 29.642 1.00 97.25 101 MET A CA 1
ATOM 832 C C . MET A 1 101 ? -18.894 -0.641 29.005 1.00 97.25 101 MET A C 1
ATOM 834 O O . MET A 1 101 ? -20.043 -0.218 28.846 1.00 97.25 101 MET A O 1
ATOM 838 N N . ARG A 1 102 ? -18.544 -1.872 28.606 1.00 95.25 102 ARG A N 1
ATOM 839 C CA . ARG A 1 102 ? -19.505 -2.820 28.037 1.00 95.25 102 ARG A CA 1
ATOM 840 C C . ARG A 1 102 ? -20.435 -3.394 29.101 1.00 95.25 102 ARG A C 1
ATOM 842 O O . ARG A 1 102 ? -21.628 -3.500 28.813 1.00 95.25 102 ARG A O 1
ATOM 849 N N . SER A 1 103 ? -19.935 -3.725 30.292 1.00 95.38 103 SER A N 1
ATOM 850 C CA . SER A 1 103 ? -20.771 -4.184 31.412 1.00 95.38 103 SER A CA 1
ATOM 851 C C . SER A 1 103 ? -21.733 -3.086 31.881 1.00 95.38 103 SER A C 1
ATOM 853 O O . SER A 1 103 ? -22.898 -3.364 32.158 1.00 95.38 103 SER A O 1
ATOM 855 N N . GLU A 1 104 ? -21.305 -1.825 31.812 1.00 96.19 104 GLU A N 1
ATOM 856 C CA . GLU A 1 104 ? -22.132 -0.631 32.038 1.00 96.19 104 GLU A CA 1
ATOM 85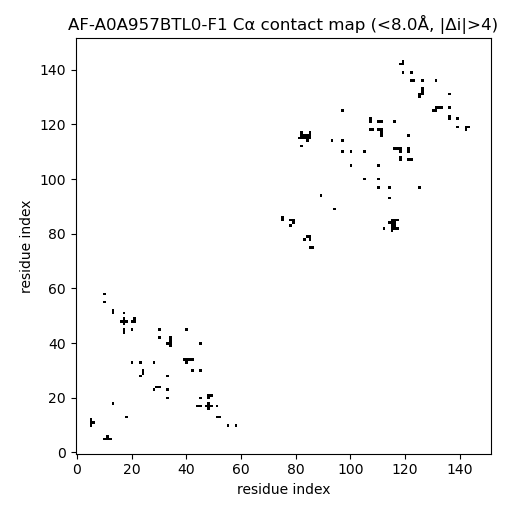7 C C . GLU A 1 104 ? -23.124 -0.321 30.899 1.00 96.19 104 GLU A C 1
ATOM 859 O O . GLU A 1 104 ? -23.839 0.680 30.950 1.00 96.19 104 GLU A O 1
ATOM 864 N N . LYS A 1 105 ? -23.176 -1.155 29.851 1.00 94.88 105 LYS A N 1
ATOM 865 C CA . LYS A 1 105 ? -24.046 -0.990 28.673 1.00 94.88 105 LYS A CA 1
ATOM 866 C C . LYS A 1 105 ? -23.879 0.363 27.963 1.00 94.88 105 LYS A C 1
ATOM 868 O O . LYS A 1 105 ? -24.818 0.839 27.321 1.00 94.88 105 LYS A O 1
ATOM 873 N N . LYS A 1 106 ? -22.685 0.967 28.023 1.00 95.88 106 LYS A N 1
ATOM 874 C CA . LYS A 1 106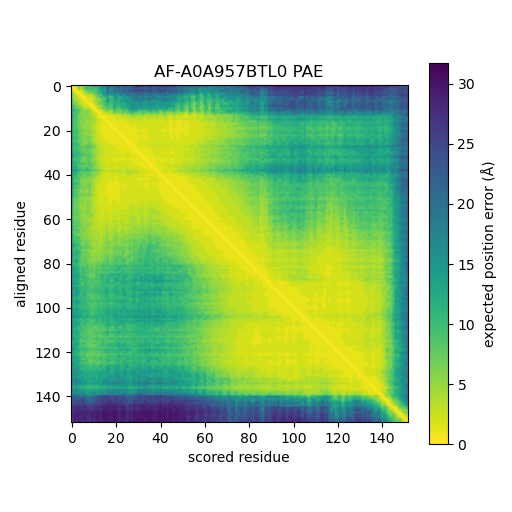 ? -22.377 2.201 27.285 1.00 95.88 106 LYS A CA 1
ATOM 875 C C . LYS A 1 106 ? -22.580 2.002 25.780 1.00 95.88 106 LYS A C 1
ATOM 877 O O . LYS A 1 106 ? -22.396 0.906 25.237 1.00 95.88 106 LYS A O 1
ATOM 882 N N . ARG A 1 107 ? -22.941 3.075 25.081 1.00 94.19 107 ARG A N 1
ATOM 883 C CA . ARG A 1 107 ? -23.079 3.087 23.620 1.00 94.19 107 ARG A CA 1
ATOM 884 C C . ARG A 1 107 ? -21.699 3.018 22.966 1.00 94.19 107 ARG A C 1
ATOM 886 O O . ARG A 1 107 ? -20.702 3.497 23.505 1.00 94.19 107 ARG A O 1
ATOM 893 N N . LEU A 1 108 ? -21.647 2.483 21.747 1.00 93.06 108 LEU A N 1
ATOM 894 C CA . LEU A 1 108 ? -20.404 2.388 20.969 1.00 93.06 108 LEU A CA 1
ATOM 895 C C . LEU A 1 108 ? -19.736 3.750 20.745 1.00 93.06 108 LEU A C 1
ATOM 897 O O . LEU A 1 108 ? -18.511 3.840 20.789 1.00 93.06 108 LEU A O 1
ATOM 901 N N . SER A 1 109 ? -20.532 4.802 20.552 1.00 93.94 109 SER A N 1
ATOM 902 C CA . SER A 1 109 ? -20.046 6.174 20.405 1.00 93.94 109 SER A CA 1
ATOM 903 C C . SER A 1 109 ? -19.324 6.667 21.661 1.00 93.94 109 SER A C 1
ATOM 905 O O . SER A 1 109 ? -18.275 7.297 21.555 1.00 93.94 109 SER A O 1
ATOM 907 N N . GLU A 1 110 ? -19.831 6.329 22.849 1.00 96.19 110 GLU A N 1
ATOM 908 C CA . GLU A 1 110 ? -19.207 6.684 24.130 1.00 96.19 110 GLU A CA 1
ATOM 909 C C . GLU A 1 110 ? -17.886 5.928 24.312 1.00 96.19 110 GLU A C 1
ATOM 911 O O . GLU A 1 110 ? -16.855 6.534 24.602 1.00 96.19 110 GLU A O 1
ATOM 916 N N . MET A 1 111 ? -17.882 4.615 24.046 1.00 96.31 111 MET A N 1
ATOM 917 C CA . MET A 1 111 ? -16.664 3.792 24.071 1.00 96.31 111 MET A CA 1
ATOM 918 C C . MET A 1 111 ? -15.607 4.311 23.090 1.00 96.31 111 MET A C 1
ATOM 920 O O . MET A 1 111 ? -14.430 4.425 23.426 1.00 96.31 111 MET A O 1
ATOM 924 N N . SER A 1 112 ? -16.028 4.663 21.875 1.00 95.62 112 SER A N 1
ATOM 925 C CA . SER A 1 112 ? -15.177 5.226 20.826 1.00 95.62 112 SER A CA 1
ATOM 926 C C . SER A 1 112 ? -14.533 6.545 21.259 1.00 95.62 112 SER A C 1
ATOM 928 O O . SER A 1 112 ? -13.321 6.724 21.097 1.00 95.62 112 SER A O 1
ATOM 930 N N . GLN A 1 113 ? -15.320 7.451 21.841 1.00 96.12 113 GLN A N 1
ATOM 931 C CA . GLN A 1 113 ? -14.847 8.746 22.328 1.00 96.12 113 GLN A CA 1
ATOM 932 C C . GLN A 1 113 ? -13.913 8.621 23.533 1.00 96.12 113 GLN A C 1
ATOM 934 O O . GLN A 1 113 ? -12.939 9.376 23.615 1.00 96.12 113 GLN A O 1
ATOM 939 N N . HIS A 1 114 ? -14.185 7.684 24.443 1.00 96.62 114 HIS A N 1
ATOM 940 C CA . HIS A 1 114 ? -13.361 7.449 25.625 1.00 96.62 114 HIS A CA 1
ATOM 941 C C . HIS A 1 114 ? -12.016 6.821 25.244 1.00 96.62 114 HIS A C 1
ATOM 943 O O . HIS A 1 114 ? -10.959 7.369 25.548 1.00 96.62 114 HIS A O 1
ATOM 949 N N . LEU A 1 115 ? -12.041 5.741 24.457 1.00 96.44 115 LEU A N 1
ATOM 950 C CA . LEU A 1 115 ? -10.837 5.031 24.013 1.00 96.44 115 LEU A CA 1
ATOM 951 C C . LEU A 1 115 ? -10.075 5.763 22.898 1.00 96.44 115 LEU A C 1
ATOM 953 O O . LEU A 1 115 ? -8.998 5.319 22.499 1.00 96.44 115 LEU A O 1
ATOM 957 N N . LYS A 1 116 ? -10.618 6.874 22.376 1.00 96.75 116 LYS A N 1
ATOM 958 C CA . LYS A 1 116 ? -10.045 7.673 21.276 1.00 96.75 116 LYS A CA 1
ATOM 959 C C . LYS A 1 116 ? -9.786 6.840 20.012 1.00 96.75 116 LYS A C 1
ATOM 961 O O . LYS A 1 116 ? -8.791 7.036 19.309 1.00 96.75 116 LYS A O 1
ATOM 966 N N . ARG A 1 117 ? -10.694 5.905 19.717 1.00 96.19 117 ARG A N 1
ATOM 967 C CA . ARG A 1 117 ? -10.632 4.947 18.595 1.00 96.19 117 ARG A CA 1
ATOM 968 C C . ARG A 1 117 ? -11.926 4.978 17.793 1.00 96.19 117 ARG A C 1
ATOM 970 O O . ARG A 1 117 ? -12.966 5.316 18.335 1.00 96.19 117 ARG A O 1
ATOM 977 N N . LYS A 1 118 ? -11.891 4.582 16.517 1.00 94.44 118 LYS A N 1
ATOM 978 C CA . LYS A 1 118 ? -13.102 4.444 15.684 1.00 94.44 118 LYS A CA 1
ATOM 979 C C . LYS A 1 118 ? -14.064 3.396 16.254 1.00 94.44 118 LYS A C 1
ATOM 981 O O . LYS A 1 118 ? -13.618 2.337 16.689 1.00 94.44 118 LYS A O 1
ATOM 986 N N . GLU A 1 119 ? -15.368 3.628 16.123 1.00 94.19 119 GLU A N 1
ATOM 987 C CA . GLU A 1 119 ? -16.417 2.676 16.527 1.00 94.19 119 GLU A CA 1
ATOM 988 C C . GLU A 1 119 ? -16.225 1.289 15.901 1.00 94.19 119 GLU A C 1
ATOM 990 O O . GLU A 1 119 ? -16.263 0.287 16.606 1.00 94.19 119 GLU A O 1
ATOM 995 N N . GLY A 1 120 ? -15.903 1.212 14.604 1.00 92.69 120 GLY A N 1
ATOM 996 C CA . GLY A 1 120 ? -15.627 -0.069 13.943 1.00 92.69 120 GLY A CA 1
ATOM 997 C C . GLY A 1 120 ? -14.472 -0.860 14.580 1.00 92.69 120 GLY A C 1
ATOM 998 O O . GLY A 1 120 ? -14.517 -2.089 14.621 1.00 92.69 120 GLY A O 1
ATOM 999 N N . ALA A 1 121 ? -13.462 -0.175 15.135 1.00 93.75 121 ALA A N 1
ATOM 1000 C CA . ALA A 1 121 ? -12.367 -0.827 15.858 1.00 93.75 121 ALA A CA 1
ATOM 1001 C C . ALA A 1 121 ? -12.827 -1.355 17.224 1.00 93.75 121 ALA A C 1
ATOM 1003 O O . ALA A 1 121 ? -12.438 -2.455 17.610 1.00 93.75 121 ALA A O 1
ATOM 1004 N N . VAL A 1 122 ? -13.680 -0.599 17.923 1.00 95.56 122 VAL A N 1
ATOM 1005 C CA . VAL A 1 122 ? -14.308 -1.019 19.184 1.00 95.56 122 VAL A CA 1
ATOM 1006 C C . VAL A 1 122 ? -15.176 -2.257 18.956 1.00 95.56 122 VAL A C 1
ATOM 1008 O O . VAL A 1 122 ? -14.969 -3.272 19.613 1.00 95.56 122 VAL A O 1
ATOM 1011 N N . ILE A 1 123 ? -16.074 -2.218 17.966 1.00 95.12 123 ILE A N 1
ATOM 1012 C CA . ILE A 1 123 ? -16.951 -3.337 17.589 1.00 95.12 123 ILE A CA 1
ATOM 1013 C C . ILE A 1 123 ? -16.125 -4.585 17.253 1.00 95.12 123 ILE A C 1
ATOM 1015 O O . ILE A 1 123 ? -16.389 -5.668 17.769 1.00 95.12 123 ILE A O 1
ATOM 1019 N N . SER A 1 124 ? -15.087 -4.438 16.420 1.00 94.31 124 SER A N 1
ATOM 1020 C CA . SER A 1 124 ? -14.208 -5.558 16.073 1.00 94.31 124 SER A CA 1
ATOM 1021 C C . SER A 1 124 ? -13.493 -6.135 17.292 1.00 94.31 124 SER A C 1
ATOM 1023 O O . SER A 1 124 ? -13.319 -7.352 17.365 1.00 94.31 124 SER A O 1
ATOM 1025 N N . ARG A 1 125 ? -13.088 -5.294 18.252 1.00 96.00 125 ARG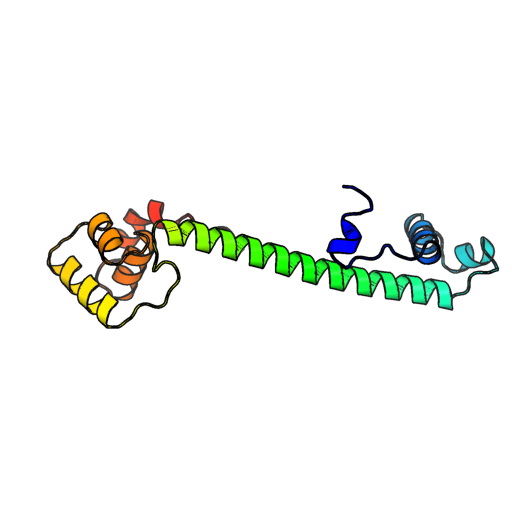 A N 1
ATOM 1026 C CA . ARG A 1 125 ? -12.444 -5.773 19.474 1.00 96.00 125 ARG A CA 1
ATOM 1027 C C . ARG A 1 125 ? -13.430 -6.499 20.385 1.00 96.00 125 ARG A C 1
ATOM 1029 O O . ARG A 1 125 ? -13.094 -7.585 20.837 1.00 96.00 125 ARG A O 1
ATOM 1036 N N . LEU A 1 126 ? -14.633 -5.960 20.589 1.00 95.44 126 LEU A N 1
ATOM 1037 C CA . LEU A 1 126 ? -15.700 -6.616 21.355 1.00 95.44 126 LEU A CA 1
ATOM 1038 C C . LEU A 1 126 ? -16.022 -8.006 20.796 1.00 95.44 126 LEU A C 1
ATOM 1040 O O . LEU A 1 126 ? -16.101 -8.964 21.559 1.00 95.44 126 LEU A O 1
ATOM 1044 N N . PHE A 1 127 ? -16.135 -8.123 19.470 1.00 95.25 127 PHE A N 1
ATOM 1045 C CA . PHE A 1 127 ? -16.390 -9.400 18.804 1.00 95.25 127 PHE A CA 1
ATOM 1046 C C . PHE A 1 127 ? -15.250 -10.402 19.023 1.00 95.25 127 PHE A C 1
ATOM 1048 O O . PHE A 1 127 ? -15.486 -11.527 19.449 1.00 95.25 127 PHE A O 1
ATOM 1055 N N . LYS A 1 128 ? -13.992 -9.981 18.828 1.00 94.56 128 LYS A N 1
ATOM 1056 C CA . LYS A 1 128 ? -12.816 -10.840 19.066 1.00 94.56 128 LYS A CA 1
ATOM 1057 C C . LYS A 1 128 ? -12.680 -11.314 20.515 1.00 94.56 128 LYS A C 1
ATOM 1059 O O . LYS A 1 128 ? -12.038 -12.328 20.748 1.00 94.56 128 LYS A O 1
ATOM 1064 N N . MET A 1 129 ? -13.229 -10.565 21.468 1.00 94.94 129 MET A N 1
ATOM 1065 C CA . MET A 1 129 ? -13.244 -10.927 22.889 1.00 94.94 129 MET A CA 1
ATOM 1066 C C . MET A 1 129 ? -14.486 -11.745 23.280 1.00 94.94 129 MET A C 1
ATOM 1068 O O . MET A 1 129 ? -14.647 -12.056 24.453 1.00 94.94 129 MET A O 1
ATOM 1072 N N . GLY A 1 130 ? -15.381 -12.062 22.336 1.00 94.94 130 GLY A N 1
ATOM 1073 C CA . GLY A 1 130 ? -16.608 -12.816 22.609 1.00 94.94 130 GLY A CA 1
ATOM 1074 C C . GLY A 1 130 ? -17.678 -12.037 23.381 1.00 94.94 130 GLY A C 1
ATOM 1075 O O . GLY A 1 130 ? -18.616 -12.635 23.892 1.00 94.94 130 GLY A O 1
ATOM 1076 N N . LEU A 1 131 ? -17.568 -10.705 23.475 1.00 93.38 131 LEU A N 1
ATOM 1077 C CA . LEU A 1 131 ? -18.528 -9.860 24.208 1.00 93.38 131 LEU A CA 1
ATOM 1078 C C . LEU A 1 131 ? -19.757 -9.465 23.378 1.00 93.38 131 LEU A C 1
ATOM 1080 O O . LEU A 1 131 ? -20.696 -8.851 23.896 1.00 93.38 131 LEU A O 1
ATOM 1084 N N . ILE A 1 132 ? -19.721 -9.760 22.081 1.00 93.00 132 ILE A N 1
ATOM 1085 C CA . ILE A 1 132 ? -20.846 -9.672 21.153 1.00 93.00 132 ILE A CA 1
ATOM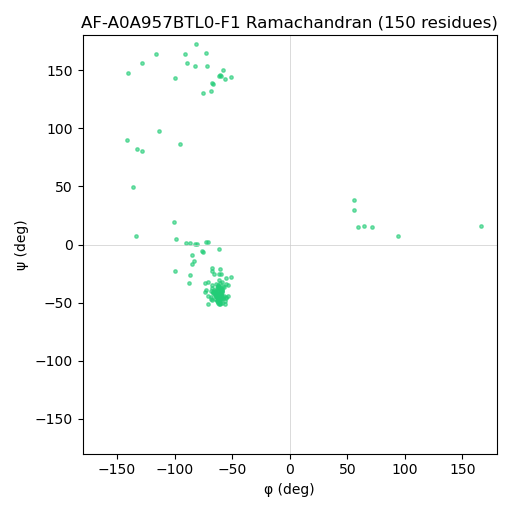 1086 C C . ILE A 1 132 ? -20.786 -10.869 20.207 1.00 93.00 132 ILE A C 1
ATOM 1088 O O . ILE A 1 132 ? -19.699 -11.331 19.861 1.00 93.00 132 ILE A O 1
ATOM 1092 N N . ASP A 1 133 ? -21.948 -11.344 19.779 1.00 92.88 133 ASP A N 1
ATOM 1093 C CA . ASP A 1 133 ? -22.064 -12.438 18.820 1.00 92.88 133 ASP A CA 1
ATOM 1094 C C . ASP A 1 133 ? -21.893 -11.964 17.360 1.00 92.88 133 ASP A C 1
ATOM 1096 O O . ASP A 1 133 ? -21.826 -10.767 17.056 1.00 92.88 133 ASP A O 1
ATOM 1100 N N . GLU A 1 134 ? -21.828 -12.926 16.438 1.00 91.56 134 GLU A N 1
ATOM 1101 C CA . GLU A 1 134 ? -21.678 -12.688 14.998 1.00 91.56 134 GLU A CA 1
ATOM 1102 C C . GLU A 1 134 ? -22.861 -11.909 14.395 1.00 91.56 134 GLU A C 1
ATOM 1104 O O . GLU A 1 134 ? -22.652 -11.067 13.519 1.00 91.56 134 GLU A O 1
ATOM 1109 N N . ASN A 1 135 ? -24.094 -12.141 14.854 1.00 91.56 135 ASN A N 1
ATOM 1110 C CA . ASN A 1 135 ? -25.274 -11.433 14.349 1.00 91.56 135 ASN A CA 1
ATOM 1111 C C . ASN A 1 135 ? -25.219 -9.959 14.755 1.00 91.56 135 ASN A C 1
ATOM 1113 O O . ASN A 1 135 ? -25.384 -9.075 13.913 1.00 91.56 135 ASN A O 1
ATOM 1117 N N . THR A 1 136 ? -24.888 -9.693 16.018 1.00 88.50 136 THR A N 1
ATOM 1118 C CA . THR A 1 136 ? -24.649 -8.354 16.554 1.00 88.50 136 THR A CA 1
ATOM 1119 C C . THR A 1 136 ? -23.507 -7.670 15.796 1.00 88.50 136 THR A C 1
ATOM 1121 O O . THR A 1 136 ? -23.656 -6.539 15.333 1.00 88.50 136 THR A O 1
ATOM 1124 N N . TYR A 1 137 ? -22.382 -8.357 15.579 1.00 88.75 137 TYR A N 1
ATOM 1125 C CA . TYR A 1 137 ? -21.259 -7.831 14.798 1.00 88.75 137 TYR A CA 1
ATOM 1126 C C . TYR A 1 137 ? -21.662 -7.479 13.353 1.00 88.75 137 TYR A C 1
ATOM 1128 O O . TYR A 1 137 ? -21.307 -6.410 12.843 1.00 88.75 137 TYR A O 1
ATOM 1136 N N . ARG A 1 138 ? -22.452 -8.338 12.696 1.00 87.06 138 ARG A N 1
ATOM 1137 C CA . ARG A 1 138 ? -22.965 -8.109 11.336 1.00 87.06 138 ARG A CA 1
ATOM 1138 C C . ARG A 1 138 ? -23.969 -6.972 11.255 1.00 87.06 138 ARG A C 1
ATOM 1140 O O . ARG A 1 138 ? -23.936 -6.238 10.268 1.00 87.06 138 ARG A O 1
ATOM 1147 N N . ALA A 1 139 ? -24.801 -6.780 12.272 1.00 85.81 139 ALA A N 1
ATOM 1148 C CA . ALA A 1 139 ? -25.716 -5.644 12.339 1.00 85.81 139 ALA A CA 1
ATOM 1149 C C . ALA A 1 139 ? -24.953 -4.307 12.333 1.00 85.81 139 ALA A C 1
ATOM 1151 O O . ALA A 1 139 ? -25.380 -3.342 11.704 1.00 85.81 139 ALA A O 1
ATOM 1152 N N . PHE A 1 140 ? -23.756 -4.275 12.929 1.00 82.56 140 PHE A N 1
ATOM 1153 C CA . PHE A 1 140 ? -22.860 -3.117 12.890 1.00 82.56 140 PHE A CA 1
ATOM 1154 C C . PHE A 1 140 ? -21.931 -3.073 11.661 1.00 82.56 140 PHE A C 1
ATOM 1156 O O . PHE A 1 140 ? -21.155 -2.130 11.497 1.00 82.56 140 PHE A O 1
ATOM 1163 N N . LYS A 1 141 ? -22.017 -4.038 10.736 1.00 66.44 141 LYS A N 1
ATOM 1164 C CA . LYS A 1 141 ? -21.183 -4.099 9.522 1.00 66.44 141 LYS A CA 1
ATOM 1165 C C . LYS A 1 141 ? -21.299 -2.890 8.576 1.00 66.44 141 LYS A C 1
ATOM 1167 O O . LYS A 1 141 ? -20.293 -2.626 7.907 1.00 66.44 141 LYS A O 1
ATOM 1172 N N . PRO A 1 142 ? -22.400 -2.106 8.522 1.00 64.31 142 PRO A N 1
ATOM 1173 C CA . PRO A 1 142 ? -22.402 -0.827 7.806 1.00 64.31 142 PRO A CA 1
ATOM 1174 C C . PRO A 1 142 ? -21.285 0.124 8.275 1.00 64.31 142 PRO A C 1
ATOM 1176 O O . PRO A 1 142 ? -20.728 0.854 7.461 1.00 64.31 142 PRO A O 1
ATOM 1179 N N . TYR A 1 143 ? -20.861 0.032 9.542 1.00 57.84 143 TYR A N 1
ATOM 1180 C CA . TYR A 1 143 ? -19.759 0.815 10.119 1.00 57.84 143 TYR A CA 1
ATOM 1181 C C . TYR A 1 143 ? -18.362 0.224 9.848 1.00 57.84 143 TYR A C 1
ATOM 1183 O O . TYR A 1 143 ? -17.351 0.903 10.031 1.00 57.84 143 TYR A O 1
ATOM 1191 N N . VAL A 1 144 ? -18.283 -1.036 9.402 1.00 53.66 144 VAL A N 1
ATOM 1192 C CA . VAL A 1 144 ? -17.028 -1.782 9.170 1.00 53.66 144 VAL A CA 1
ATOM 1193 C C . VAL A 1 144 ? -16.633 -1.795 7.683 1.00 53.66 144 VAL A C 1
ATOM 1195 O O . VAL A 1 144 ? -15.457 -1.943 7.347 1.00 53.66 144 VAL A O 1
ATOM 1198 N N . ARG A 1 145 ? -17.590 -1.595 6.763 1.00 48.47 145 ARG A N 1
ATOM 1199 C CA . ARG A 1 145 ? -17.384 -1.710 5.303 1.00 48.47 145 ARG A CA 1
ATOM 1200 C C . ARG A 1 145 ? -16.537 -0.612 4.642 1.00 48.47 145 ARG A C 1
ATOM 1202 O O . ARG A 1 145 ? -16.302 -0.704 3.444 1.00 48.47 145 ARG A O 1
ATOM 1209 N N . THR A 1 146 ? -15.995 0.352 5.382 1.00 47.31 146 THR A N 1
ATOM 1210 C CA . THR A 1 146 ? -15.093 1.374 4.815 1.00 47.31 146 THR A CA 1
ATOM 1211 C C . THR A 1 146 ? -13.636 0.921 4.630 1.00 47.31 146 THR A C 1
ATOM 1213 O O . THR A 1 146 ? -12.839 1.713 4.145 1.00 47.31 146 THR A O 1
ATOM 1216 N N . PHE A 1 147 ? -13.255 -0.325 4.964 1.00 45.09 147 PHE A N 1
ATOM 1217 C CA . PHE A 1 147 ? -11.830 -0.724 4.957 1.00 45.09 147 PHE A CA 1
ATOM 1218 C C . PHE A 1 147 ? -11.464 -2.055 4.280 1.00 45.09 147 PHE A C 1
ATOM 1220 O O . PHE A 1 147 ? -10.306 -2.451 4.353 1.00 45.09 147 PHE A O 1
ATOM 1227 N N . ASN A 1 148 ? -12.388 -2.740 3.597 1.00 37.41 148 ASN A N 1
ATOM 1228 C CA . ASN A 1 148 ? -12.093 -4.037 2.961 1.00 37.41 148 ASN A CA 1
ATOM 1229 C C . ASN A 1 148 ? -12.674 -4.170 1.539 1.00 37.41 148 ASN A C 1
ATOM 1231 O O . ASN A 1 148 ? -13.310 -5.165 1.202 1.00 37.41 148 ASN A O 1
ATOM 1235 N N . GLN A 1 149 ? -12.446 -3.170 0.686 1.00 35.91 149 GLN A N 1
ATOM 1236 C CA . GLN A 1 149 ? -12.487 -3.361 -0.767 1.00 35.91 149 GLN A CA 1
ATOM 1237 C C . GLN A 1 149 ? -11.067 -3.161 -1.302 1.00 35.91 149 GLN A C 1
ATOM 1239 O O . GLN A 1 149 ? -10.599 -2.035 -1.416 1.00 35.91 149 GLN A O 1
ATOM 1244 N N . GLY A 1 150 ? -10.349 -4.262 -1.522 1.00 38.00 150 GLY A N 1
ATOM 1245 C CA . GLY A 1 150 ? -8.966 -4.221 -2.009 1.00 38.00 150 GLY A CA 1
ATOM 1246 C C . GLY A 1 150 ? -8.173 -5.524 -1.899 1.00 38.00 150 GLY A C 1
ATOM 1247 O O . GLY A 1 150 ? -6.951 -5.482 -1.977 1.00 38.00 150 GLY A O 1
ATOM 1248 N N . LYS A 1 151 ? -8.830 -6.671 -1.685 1.00 39.69 151 LYS A N 1
ATOM 1249 C CA . LYS A 1 151 ? -8.226 -7.996 -1.873 1.00 39.69 151 LYS A CA 1
A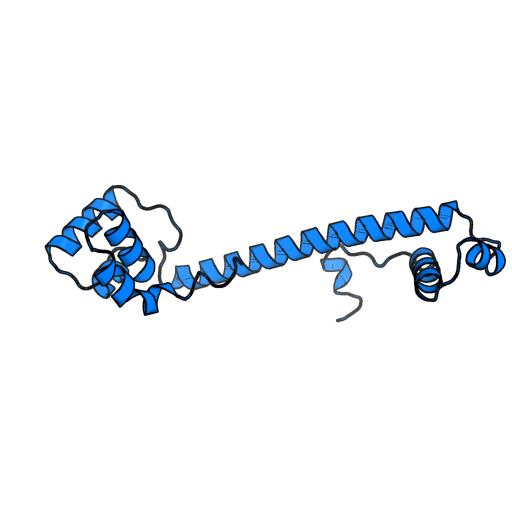TOM 1250 C C . LYS A 1 151 ? -9.263 -8.936 -2.481 1.00 39.69 151 LYS A C 1
ATOM 1252 O O . LYS A 1 151 ? -10.048 -9.551 -1.761 1.00 39.69 151 LYS A O 1
ATOM 1257 N N . LYS A 1 152 ? -9.296 -8.967 -3.805 1.00 35.34 152 LYS A N 1
ATOM 1258 C CA . LYS A 1 152 ? -9.640 -10.138 -4.605 1.00 35.34 152 LYS A CA 1
ATOM 1259 C C . LYS A 1 152 ? -8.544 -10.277 -5.643 1.00 35.34 152 LYS A C 1
ATOM 1261 O O . LYS A 1 152 ? -8.096 -9.207 -6.111 1.00 35.34 152 LYS A O 1
#

Solvent-accessible surface area (backbone atoms only — not comparable to full-atom values): 8938 Å² total; per-residue (Å²): 136,62,93,70,58,40,63,80,69,74,47,73,77,74,55,70,67,37,50,53,51,52,48,44,47,74,74,66,47,48,74,68,53,50,30,70,75,36,73,93,48,49,72,66,54,55,50,53,30,51,53,52,51,51,57,49,50,54,50,50,53,52,52,52,53,49,52,52,49,52,52,53,49,52,55,51,51,61,48,27,75,81,14,72,48,50,95,54,84,85,48,73,66,57,50,52,53,51,52,52,43,51,75,71,64,55,53,59,68,55,53,16,64,72,66,25,27,52,47,46,58,52,54,52,50,37,41,77,69,65,76,40,54,71,66,62,52,54,72,52,34,83,65,50,65,87,78,77,87,87,84,131

Sequence (152 aa):
MKSSDWRKLGLEPLPSKTLAIMRLISEGFSYTDIINYRPQWTYADIRNAAEQVIVLNERIASIQADIVRVRKQKEIEAIRVKYPRAYTSWTEEDIRVLIQMRSEKKRLSEMSQHLKRKEGAVISRLFKMGLIDENTYRAFKPYVRTFNQGKK

Nearest PDB structures (foldseek):
  1tc3-assembly1_C  TM=7.558E-01  e=4.900E+00  Caenorhabditis elegans
  1pdn-assembly1_C  TM=5.822E-01  e=2.634E+00  Drosophila melanogaster

pLDDT: mean 88.01, std 15.29, range [35.34, 97.56]

Radius of gyration: 27.68 Å; Cα contacts (8 Å, |Δi|>4): 87; chains: 1; bounding box: 53×33×73 Å